Protein AF-A0A0D3BDX8-F1 (afdb_monomer_lite)

Organism: NCBI:txid109376

Radius of gyration: 36.53 Å; chains: 1; bounding box: 96×32×87 Å

pLDDT: mean 79.51, std 20.56, range [38.22, 98.81]

Structure (mmCIF, N/CA/C/O backbone):
data_AF-A0A0D3BDX8-F1
#
_entry.id   AF-A0A0D3BDX8-F1
#
loop_
_atom_site.group_PDB
_atom_site.id
_atom_site.type_symbol
_atom_site.label_atom_id
_atom_site.label_alt_id
_atom_site.label_comp_id
_atom_site.label_asym_id
_atom_site.label_entity_id
_atom_site.label_seq_id
_atom_site.pdbx_PDB_ins_code
_atom_site.Cartn_x
_atom_site.Cartn_y
_atom_site.Cartn_z
_atom_site.occupancy
_atom_site.B_iso_or_equiv
_atom_site.auth_seq_id
_atom_site.auth_comp_id
_atom_site.auth_asym_id
_atom_site.auth_atom_id
_atom_site.pdbx_PDB_model_num
ATOM 1 N N . VAL A 1 1 ? 63.946 31.137 -42.594 1.00 40.41 1 VAL A N 1
ATOM 2 C CA . VAL A 1 1 ? 62.488 30.892 -42.696 1.00 40.41 1 VAL A CA 1
ATOM 3 C C . VAL A 1 1 ? 62.108 29.953 -41.566 1.00 40.41 1 VAL A C 1
ATOM 5 O O . VAL A 1 1 ? 62.577 28.826 -41.561 1.00 40.41 1 VAL A O 1
ATOM 8 N N . ALA A 1 2 ? 61.387 30.444 -40.558 1.00 38.22 2 ALA A N 1
ATOM 9 C CA . ALA A 1 2 ? 60.958 29.643 -39.414 1.00 38.22 2 ALA A CA 1
ATOM 10 C C . ALA A 1 2 ? 59.579 29.049 -39.721 1.00 38.22 2 ALA A C 1
ATOM 12 O O . ALA A 1 2 ? 58.614 29.793 -39.885 1.00 38.22 2 ALA A O 1
ATOM 13 N N . THR A 1 3 ? 59.487 27.726 -39.844 1.00 45.44 3 THR A N 1
ATOM 14 C CA . THR A 1 3 ? 58.204 27.034 -39.994 1.00 45.44 3 THR A CA 1
ATOM 15 C C . THR A 1 3 ? 57.583 26.877 -38.611 1.00 45.44 3 THR A C 1
ATOM 17 O O . THR A 1 3 ? 58.062 26.110 -37.777 1.00 45.44 3 THR A O 1
ATOM 20 N N . ASN A 1 4 ? 56.521 27.627 -38.353 1.00 46.81 4 ASN A N 1
ATOM 21 C CA . ASN A 1 4 ? 55.669 27.504 -37.178 1.00 46.81 4 ASN A CA 1
ATOM 22 C C . ASN A 1 4 ? 54.829 26.217 -37.268 1.00 46.81 4 ASN A C 1
ATOM 24 O O . ASN A 1 4 ? 53.646 26.243 -37.598 1.00 46.81 4 ASN A O 1
ATOM 28 N N . GLY A 1 5 ? 55.451 25.074 -36.968 1.00 48.59 5 GLY A N 1
ATOM 29 C CA . GLY A 1 5 ? 54.751 23.805 -36.785 1.00 48.59 5 GLY A CA 1
ATOM 30 C C . GLY A 1 5 ? 53.864 23.875 -35.543 1.00 48.59 5 GLY A C 1
ATOM 31 O O . GLY A 1 5 ? 54.333 23.662 -34.428 1.00 48.59 5 GLY A O 1
ATOM 32 N N . LYS A 1 6 ? 52.588 24.228 -35.721 1.00 55.12 6 LYS A N 1
ATOM 33 C CA . LYS A 1 6 ? 51.588 24.227 -34.647 1.00 55.12 6 LYS A CA 1
ATOM 34 C C . LYS A 1 6 ? 51.320 22.780 -34.214 1.00 55.12 6 LYS A C 1
ATOM 36 O O . LYS A 1 6 ? 50.604 22.054 -34.898 1.00 55.12 6 LYS A O 1
ATOM 41 N N . GLY A 1 7 ? 51.909 22.362 -33.095 1.00 53.03 7 GLY A N 1
ATOM 42 C CA . GLY A 1 7 ? 51.578 21.098 -32.435 1.00 53.03 7 GLY A CA 1
ATOM 43 C C . GLY A 1 7 ? 50.143 21.125 -31.903 1.00 53.03 7 GLY A C 1
ATOM 44 O O . GLY A 1 7 ? 49.716 22.122 -31.321 1.00 53.03 7 GLY A O 1
ATOM 45 N N . ARG A 1 8 ? 49.388 20.045 -32.129 1.00 60.84 8 ARG A N 1
ATOM 46 C CA . ARG A 1 8 ? 48.015 19.880 -31.629 1.00 60.84 8 ARG A CA 1
ATOM 47 C C . ARG A 1 8 ? 48.062 19.290 -30.216 1.00 60.84 8 ARG A C 1
ATOM 49 O O . ARG A 1 8 ? 48.674 18.247 -30.010 1.00 60.84 8 ARG A O 1
ATOM 56 N N . VAL A 1 9 ? 47.445 19.975 -29.255 1.00 47.78 9 VAL A N 1
ATOM 57 C CA . VAL A 1 9 ? 47.332 19.553 -27.849 1.00 47.78 9 VAL A CA 1
ATOM 58 C C . VAL A 1 9 ? 45.917 19.029 -27.627 1.00 47.78 9 VAL A C 1
ATOM 60 O O . VAL A 1 9 ? 44.960 19.737 -27.928 1.00 47.78 9 VAL A O 1
ATOM 63 N N . TYR A 1 10 ? 45.780 17.815 -27.096 1.00 55.00 10 TYR A N 1
ATOM 64 C CA . TYR A 1 10 ? 44.484 17.227 -26.756 1.00 55.00 10 TYR A CA 1
ATOM 65 C C . TYR A 1 10 ? 44.284 17.265 -25.241 1.00 55.00 10 TYR A C 1
ATOM 67 O O . TYR A 1 10 ? 44.998 16.593 -24.500 1.00 55.00 10 TYR A O 1
ATOM 75 N N . GLY A 1 11 ? 43.331 18.074 -24.781 1.00 46.88 11 GLY A N 1
ATOM 76 C CA . GLY A 1 11 ? 42.821 18.024 -23.411 1.00 46.88 11 GLY A CA 1
ATOM 77 C C . GLY A 1 11 ? 41.595 17.116 -23.333 1.00 46.88 11 GLY A C 1
ATOM 78 O O . GLY A 1 11 ? 40.870 16.976 -24.318 1.00 46.88 11 GLY A O 1
ATOM 79 N N . LEU A 1 12 ? 41.333 16.516 -22.169 1.00 41.75 12 LEU A N 1
ATOM 80 C CA . LEU A 1 12 ? 40.073 15.812 -21.913 1.00 41.75 12 LEU A CA 1
ATOM 81 C C . LEU A 1 12 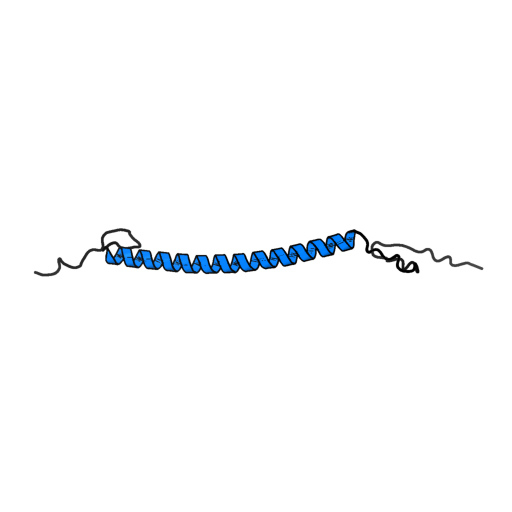? 38.907 16.788 -22.163 1.00 41.75 12 LEU A C 1
ATOM 83 O O . LEU A 1 12 ? 38.829 17.827 -21.514 1.00 41.75 12 LEU A O 1
ATOM 87 N N . GLY A 1 13 ? 38.064 16.488 -23.157 1.00 50.19 13 GLY A N 1
ATOM 88 C CA . GLY A 1 13 ? 37.028 17.394 -23.681 1.00 50.19 13 GLY A CA 1
ATOM 89 C C . GLY A 1 13 ? 37.318 17.992 -25.066 1.00 50.19 13 GLY A C 1
ATOM 90 O O . GLY A 1 13 ? 36.472 18.693 -25.609 1.00 50.19 13 GLY A O 1
ATOM 91 N N . SER A 1 14 ? 38.476 17.708 -25.670 1.00 48.34 14 SER A N 1
ATOM 92 C CA . SER A 1 14 ? 38.766 18.080 -27.063 1.00 48.34 14 SER A CA 1
ATOM 93 C C . SER A 1 14 ? 38.274 16.971 -27.999 1.00 48.34 14 SER A C 1
ATOM 95 O O . SER A 1 14 ? 38.942 15.946 -28.133 1.00 48.34 14 SER A O 1
ATOM 97 N N . ILE A 1 15 ? 37.112 17.154 -28.634 1.00 52.41 15 ILE A N 1
ATOM 98 C CA . ILE A 1 15 ? 36.726 16.345 -29.799 1.00 52.41 15 ILE A CA 1
ATOM 99 C C . ILE A 1 15 ? 37.678 16.737 -30.931 1.00 52.41 15 ILE A C 1
ATOM 101 O O . ILE A 1 15 ? 37.767 17.903 -31.311 1.00 52.41 15 ILE A O 1
ATOM 105 N N . GLN A 1 16 ? 38.465 15.779 -31.409 1.00 51.62 16 GLN A N 1
ATOM 106 C CA . GLN A 1 16 ? 39.137 15.915 -32.692 1.00 51.62 16 GLN A CA 1
ATOM 107 C C . GLN A 1 16 ? 38.065 15.638 -33.733 1.00 51.62 16 GLN A C 1
ATOM 109 O O . GLN A 1 16 ? 37.677 14.481 -33.878 1.00 51.62 16 GLN A O 1
ATOM 114 N N . ASP A 1 17 ? 37.569 16.672 -34.409 1.00 51.78 17 ASP A N 1
ATOM 115 C CA . ASP A 1 17 ? 36.791 16.465 -35.628 1.00 51.78 17 ASP A CA 1
ATOM 116 C C . ASP A 1 17 ? 37.749 15.849 -36.655 1.00 51.78 17 ASP A C 1
ATOM 118 O O . ASP A 1 17 ? 38.559 16.521 -37.297 1.00 51.78 17 ASP A O 1
ATOM 122 N N . ILE A 1 18 ? 37.758 14.520 -36.683 1.00 51.00 18 ILE A N 1
ATOM 123 C CA . ILE A 1 18 ? 38.250 13.742 -37.803 1.00 51.00 18 ILE A CA 1
ATOM 124 C C . ILE A 1 18 ? 37.098 13.814 -38.800 1.00 51.00 18 ILE A C 1
ATOM 126 O O . ILE A 1 18 ? 36.008 13.337 -38.488 1.00 51.00 18 ILE A O 1
ATOM 130 N N . ASP A 1 19 ? 37.326 14.442 -39.956 1.00 49.66 19 ASP A N 1
ATOM 131 C CA . ASP A 1 19 ? 36.447 14.351 -41.130 1.00 49.66 19 ASP A CA 1
ATOM 132 C C . ASP A 1 19 ? 36.474 12.904 -41.668 1.00 49.66 19 ASP A C 1
ATOM 134 O O . ASP A 1 19 ? 36.962 12.633 -42.763 1.00 49.66 19 ASP A O 1
ATOM 138 N N . ASP A 1 20 ? 36.025 11.953 -40.852 1.00 51.16 20 ASP A N 1
ATOM 139 C CA . ASP A 1 20 ? 35.643 10.613 -41.271 1.00 51.16 20 ASP A CA 1
ATOM 140 C C . ASP A 1 20 ? 34.141 10.683 -41.542 1.00 51.16 20 ASP A C 1
ATOM 142 O O . ASP A 1 20 ? 33.370 11.164 -40.704 1.00 51.16 20 ASP A O 1
ATOM 146 N N . GLU A 1 21 ? 33.707 10.229 -42.719 1.00 52.06 21 GLU A N 1
ATOM 147 C CA . GLU A 1 21 ? 32.282 9.994 -42.951 1.00 52.06 21 GLU A CA 1
ATOM 148 C C . GLU A 1 21 ? 31.728 9.149 -41.791 1.00 52.06 21 GLU A C 1
ATOM 150 O O . GLU A 1 21 ? 32.412 8.219 -41.349 1.00 52.06 21 GLU A O 1
ATOM 155 N N . PRO A 1 22 ? 30.534 9.459 -41.248 1.00 54.53 22 PRO A N 1
ATOM 156 C CA . PRO A 1 22 ? 30.040 8.797 -40.051 1.00 54.53 22 PRO A CA 1
ATOM 157 C C . PRO A 1 22 ? 29.879 7.299 -40.323 1.00 54.53 22 PRO A C 1
ATOM 159 O O . PRO A 1 22 ? 28.890 6.861 -40.902 1.00 54.53 22 PRO A O 1
ATOM 162 N N . SER A 1 23 ? 30.856 6.502 -39.889 1.00 56.25 23 SER A N 1
ATOM 163 C CA . SER A 1 23 ? 30.753 5.048 -39.817 1.00 56.25 23 SER A CA 1
ATOM 164 C C . SER A 1 23 ? 29.542 4.724 -38.934 1.00 56.25 23 SER A C 1
ATOM 166 O O . SER A 1 23 ? 29.579 4.949 -37.723 1.00 56.25 23 SER A O 1
ATOM 168 N N . GLU A 1 24 ? 28.464 4.245 -39.557 1.00 63.62 24 GLU A N 1
ATOM 169 C CA . GLU A 1 24 ? 27.099 4.072 -39.037 1.00 63.62 24 GLU A CA 1
ATOM 170 C C . GLU A 1 24 ? 26.954 3.093 -37.853 1.00 63.62 24 GLU A C 1
ATOM 172 O O . GLU A 1 24 ? 26.200 2.122 -37.910 1.00 63.62 24 GLU A O 1
ATOM 177 N N . THR A 1 25 ? 27.623 3.305 -36.723 1.00 63.50 25 THR A N 1
ATOM 178 C CA . THR A 1 25 ? 27.273 2.598 -35.485 1.00 63.50 25 THR A CA 1
ATOM 179 C C . THR A 1 25 ? 27.579 3.465 -34.275 1.00 63.50 25 THR A C 1
ATOM 181 O O . THR A 1 25 ? 28.732 3.769 -33.975 1.00 63.50 25 THR A O 1
ATOM 184 N N . ALA A 1 26 ? 26.520 3.851 -33.560 1.00 63.09 26 ALA A N 1
ATOM 185 C CA . ALA A 1 26 ? 26.636 4.548 -32.289 1.00 63.09 26 ALA A CA 1
ATOM 186 C C . ALA A 1 26 ? 27.534 3.751 -31.320 1.00 63.09 26 ALA A C 1
ATOM 188 O O . ALA A 1 26 ? 27.397 2.527 -31.224 1.00 63.09 26 ALA A O 1
ATOM 189 N N . PRO A 1 27 ? 28.441 4.408 -30.576 1.00 69.31 27 PRO A N 1
ATOM 190 C CA . PRO A 1 27 ? 29.299 3.714 -29.626 1.00 69.31 27 PRO A CA 1
ATOM 191 C C . PRO A 1 27 ? 28.450 3.005 -28.560 1.00 69.31 27 PRO A C 1
ATOM 193 O O . PRO A 1 27 ? 27.420 3.521 -28.127 1.00 69.31 27 PRO A O 1
ATOM 196 N N . ALA A 1 28 ? 28.896 1.833 -28.093 1.00 66.81 28 ALA A N 1
ATOM 197 C CA . ALA A 1 28 ? 28.183 1.018 -27.098 1.00 66.81 28 ALA A CA 1
ATOM 198 C C . ALA A 1 28 ? 27.786 1.799 -25.824 1.00 66.81 28 ALA A C 1
ATOM 200 O O . ALA A 1 28 ? 26.749 1.524 -25.220 1.00 66.81 28 ALA A O 1
ATOM 201 N N . SER A 1 29 ? 28.572 2.813 -25.448 1.00 67.44 29 SER A N 1
ATOM 202 C CA . SER A 1 29 ? 28.280 3.722 -24.334 1.00 67.44 29 SER A CA 1
ATOM 203 C C . SER A 1 29 ? 26.974 4.508 -24.517 1.00 67.44 29 SER A C 1
ATOM 205 O O . SER A 1 29 ? 26.255 4.722 -23.539 1.00 67.44 29 SER A O 1
ATOM 207 N N . LEU A 1 30 ? 26.615 4.879 -25.751 1.00 73.88 30 LEU A N 1
ATOM 208 C CA . LEU A 1 30 ? 25.362 5.573 -26.062 1.00 73.88 30 LEU A CA 1
ATOM 209 C C . LEU A 1 30 ? 24.160 4.655 -25.794 1.00 73.88 30 LEU A C 1
ATOM 211 O O . LEU A 1 30 ? 23.234 5.045 -25.084 1.00 73.88 30 LEU A O 1
ATOM 215 N N . PHE A 1 31 ? 24.211 3.399 -26.251 1.00 73.94 31 PHE A N 1
ATOM 216 C CA . PHE A 1 31 ? 23.150 2.416 -25.994 1.00 73.94 31 PHE A CA 1
ATOM 217 C C . PHE A 1 31 ? 22.929 2.166 -24.497 1.00 73.94 31 PHE A C 1
ATOM 219 O O . PHE A 1 31 ? 21.788 2.051 -24.051 1.00 73.94 31 PHE A O 1
ATOM 226 N N . THR A 1 32 ? 24.002 2.135 -23.697 1.00 79.38 32 THR A N 1
ATOM 227 C CA . THR A 1 32 ? 23.868 1.986 -22.239 1.00 79.38 32 THR A CA 1
ATOM 228 C C . THR A 1 32 ? 23.227 3.201 -21.570 1.00 79.38 32 THR A C 1
ATOM 230 O O . THR A 1 32 ? 22.443 3.022 -20.643 1.00 79.38 32 THR A O 1
ATOM 233 N N . HIS A 1 33 ? 23.500 4.419 -22.051 1.00 77.75 33 HIS A N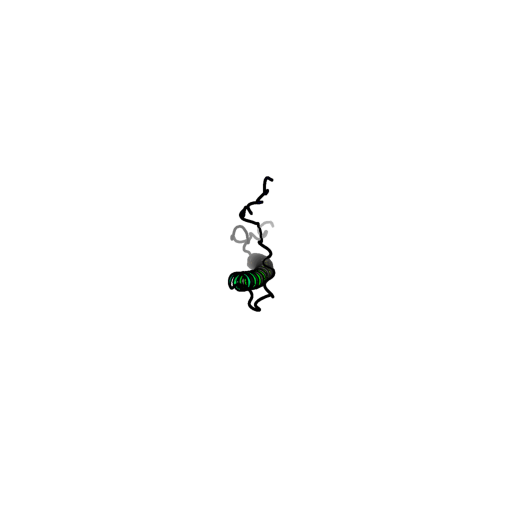 1
ATOM 234 C CA . HIS A 1 33 ? 22.887 5.640 -21.522 1.00 77.75 33 HIS A CA 1
ATOM 235 C C . HIS A 1 33 ? 21.373 5.631 -21.767 1.00 77.75 33 HIS A C 1
ATOM 237 O O . HIS A 1 33 ? 20.602 5.808 -20.828 1.00 77.75 33 HIS A O 1
ATOM 243 N N . VAL A 1 34 ? 20.948 5.323 -22.997 1.00 84.25 34 VAL A N 1
ATOM 244 C CA . VAL A 1 34 ? 19.522 5.228 -23.360 1.00 84.25 34 VAL A CA 1
ATOM 245 C C . VAL A 1 34 ? 18.811 4.142 -22.544 1.00 84.25 34 VAL A C 1
ATOM 247 O O . VAL A 1 34 ? 17.693 4.342 -22.076 1.00 84.25 34 VAL A O 1
ATOM 250 N N . ALA A 1 35 ? 19.466 3.001 -22.308 1.00 85.44 35 ALA A N 1
ATOM 251 C CA . ALA A 1 35 ? 18.904 1.938 -21.478 1.00 85.44 35 ALA A CA 1
ATOM 252 C C . ALA A 1 35 ? 18.748 2.345 -20.000 1.00 85.44 35 ALA A C 1
ATOM 254 O O . ALA A 1 35 ? 17.788 1.937 -19.344 1.00 85.44 35 ALA A O 1
ATOM 255 N N . VAL A 1 36 ? 19.684 3.128 -19.455 1.00 92.12 36 VAL A N 1
ATOM 256 C CA . VAL A 1 36 ? 19.588 3.658 -18.086 1.00 92.12 36 VAL A CA 1
ATOM 257 C C . VAL A 1 36 ? 18.463 4.686 -17.976 1.00 92.12 36 VAL A C 1
ATOM 259 O O . VAL A 1 36 ? 17.693 4.608 -17.023 1.00 92.12 36 VAL A O 1
ATOM 262 N N . ASP A 1 37 ? 18.321 5.575 -18.959 1.00 93.06 37 ASP A N 1
ATOM 263 C CA . ASP A 1 37 ? 17.245 6.571 -19.013 1.00 93.06 37 ASP A CA 1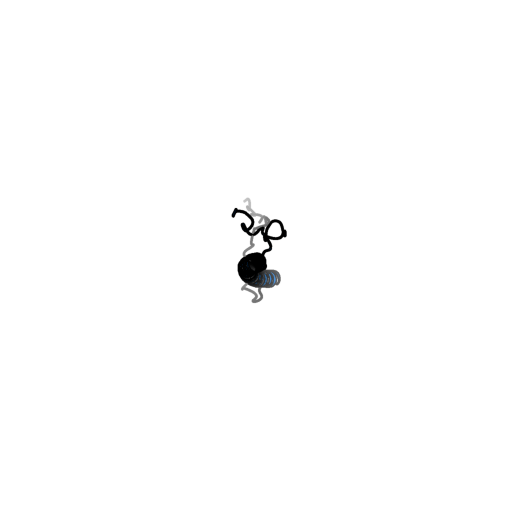
ATOM 264 C C . ASP A 1 37 ? 15.857 5.905 -19.025 1.00 93.06 37 ASP A C 1
ATOM 266 O O . ASP A 1 37 ? 15.020 6.180 -18.169 1.00 93.06 37 ASP A O 1
ATOM 270 N N . GLY A 1 38 ? 15.656 4.890 -19.875 1.00 93.69 38 GLY A N 1
ATOM 271 C CA . GLY A 1 38 ? 14.394 4.140 -19.902 1.00 93.69 38 GLY A CA 1
ATOM 272 C C . GLY A 1 38 ? 14.069 3.428 -18.579 1.00 93.69 38 GLY A C 1
ATOM 273 O O . GLY A 1 38 ? 12.911 3.374 -18.149 1.00 93.69 38 GLY A O 1
ATOM 274 N N . ARG A 1 39 ? 15.088 2.905 -17.883 1.00 95.62 39 ARG A N 1
ATOM 275 C CA . ARG A 1 39 ? 14.917 2.323 -16.540 1.00 95.62 39 ARG A CA 1
ATOM 276 C C . ARG A 1 39 ? 14.573 3.386 -15.500 1.00 95.62 39 ARG A C 1
ATOM 278 O O . ARG A 1 39 ? 13.761 3.099 -14.623 1.00 95.62 39 ARG A O 1
ATOM 285 N N . LEU A 1 40 ? 15.166 4.577 -15.593 1.00 96.75 40 LEU A N 1
ATOM 286 C CA . LEU A 1 40 ? 14.869 5.705 -14.714 1.00 96.75 40 LEU A CA 1
ATOM 287 C C . LEU A 1 40 ? 13.414 6.150 -14.881 1.00 96.75 40 LEU A C 1
ATOM 289 O O . LEU A 1 40 ? 12.692 6.160 -13.891 1.00 96.75 40 LEU A O 1
ATOM 293 N N . THR A 1 41 ? 12.948 6.374 -16.113 1.00 96.69 41 THR A N 1
ATOM 294 C CA . THR A 1 41 ? 11.540 6.714 -16.387 1.00 96.69 41 THR A CA 1
ATOM 295 C C . THR A 1 41 ? 10.578 5.649 -15.858 1.00 96.69 41 THR A C 1
ATOM 297 O O . THR A 1 41 ? 9.546 5.958 -15.263 1.00 96.69 41 THR A O 1
ATOM 300 N N . THR A 1 42 ? 10.924 4.367 -16.021 1.00 97.81 42 THR A N 1
ATOM 301 C CA . THR A 1 42 ? 10.111 3.266 -15.478 1.00 97.81 42 THR A CA 1
ATOM 302 C C . THR A 1 42 ? 10.068 3.306 -13.949 1.00 97.81 42 THR A C 1
ATOM 304 O O . THR A 1 42 ? 9.007 3.134 -13.350 1.00 97.81 42 THR A O 1
ATOM 307 N N . MET A 1 43 ? 11.213 3.544 -13.302 1.00 98.12 43 MET A N 1
ATOM 308 C CA . MET A 1 43 ? 11.305 3.644 -11.847 1.00 98.12 43 MET A CA 1
ATOM 309 C C . MET A 1 43 ? 10.510 4.836 -11.313 1.00 98.12 43 MET A C 1
ATOM 311 O O . MET A 1 43 ? 9.807 4.686 -10.318 1.00 98.12 43 MET A O 1
ATOM 315 N N . GLU A 1 44 ? 10.577 5.991 -11.973 1.00 98.38 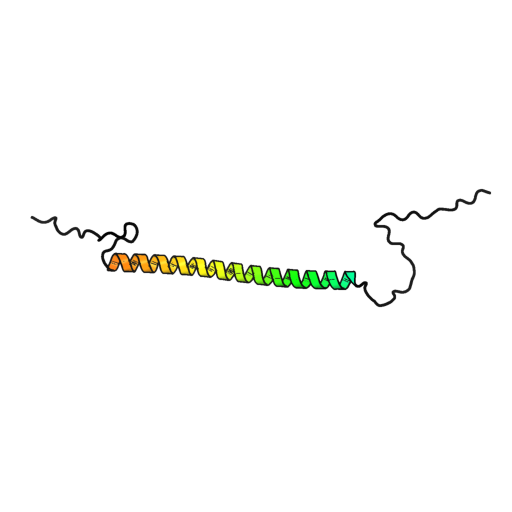44 GLU A N 1
ATOM 316 C CA . GLU A 1 44 ? 9.765 7.162 -11.633 1.00 98.38 44 GLU A CA 1
ATOM 317 C C . GLU A 1 44 ? 8.273 6.818 -11.664 1.00 98.38 44 GLU A C 1
ATOM 319 O O . GLU A 1 44 ? 7.570 7.078 -10.687 1.00 98.38 44 GLU A O 1
ATOM 324 N N . GLY A 1 45 ? 7.812 6.134 -12.717 1.00 98.50 45 GLY A N 1
ATOM 325 C CA . GLY A 1 45 ? 6.436 5.644 -12.818 1.00 98.50 45 GLY A CA 1
ATOM 326 C C . GLY A 1 45 ? 6.040 4.748 -11.641 1.00 98.50 45 GLY A C 1
ATOM 327 O O . GLY A 1 45 ? 5.055 5.022 -10.954 1.00 98.50 45 GLY A O 1
ATOM 328 N N . VAL A 1 46 ? 6.847 3.729 -11.333 1.00 98.56 46 VAL A N 1
ATOM 329 C CA . VAL A 1 46 ? 6.601 2.834 -10.186 1.00 98.56 46 VAL A CA 1
ATOM 330 C C . VAL A 1 46 ? 6.542 3.610 -8.868 1.00 98.56 46 VAL A C 1
ATOM 332 O O . VAL A 1 46 ? 5.645 3.378 -8.060 1.00 98.56 46 VAL A O 1
ATOM 335 N N . VAL A 1 47 ? 7.460 4.554 -8.646 1.00 98.62 47 VAL A N 1
ATOM 336 C CA . VAL A 1 47 ? 7.489 5.377 -7.428 1.00 98.62 47 VAL A CA 1
ATOM 337 C C . VAL A 1 47 ? 6.242 6.256 -7.319 1.00 98.62 47 VAL A C 1
ATOM 339 O O . VAL A 1 47 ? 5.699 6.395 -6.223 1.00 98.62 47 VAL A O 1
ATOM 342 N N . THR A 1 48 ? 5.750 6.817 -8.428 1.00 98.44 48 THR A N 1
ATOM 343 C CA . THR A 1 48 ? 4.499 7.592 -8.420 1.00 98.44 48 THR A CA 1
ATOM 344 C C . THR A 1 48 ? 3.286 6.730 -8.077 1.00 98.44 48 THR A C 1
ATOM 346 O O . THR A 1 48 ? 2.529 7.111 -7.189 1.00 98.44 48 THR A O 1
ATOM 349 N N . CYS A 1 49 ? 3.154 5.536 -8.663 1.00 98.31 49 CYS A N 1
ATOM 350 C CA . CYS A 1 49 ? 2.064 4.617 -8.326 1.00 98.31 49 CYS A CA 1
ATOM 351 C C . CYS A 1 49 ? 2.111 4.187 -6.854 1.00 98.31 49 CYS A C 1
ATOM 353 O O . CYS A 1 49 ? 1.104 4.262 -6.160 1.00 98.31 49 CYS A O 1
ATOM 355 N N . LEU A 1 50 ? 3.291 3.820 -6.339 1.00 98.81 50 LEU A N 1
ATOM 356 C CA . LEU A 1 50 ? 3.447 3.444 -4.930 1.00 98.81 50 LEU A CA 1
ATOM 357 C C . LEU A 1 50 ? 3.086 4.587 -3.977 1.00 98.81 50 LEU A C 1
ATOM 359 O O . LEU A 1 50 ? 2.530 4.353 -2.907 1.00 98.81 50 LEU A O 1
ATOM 363 N N . LYS A 1 51 ? 3.403 5.832 -4.342 1.00 98.62 51 LYS A N 1
ATOM 364 C CA . LYS A 1 51 ? 3.015 7.006 -3.557 1.00 98.62 51 LYS A CA 1
ATOM 365 C C . LYS A 1 51 ? 1.491 7.150 -3.489 1.00 98.62 51 LYS A C 1
ATOM 367 O O . LYS A 1 51 ? 0.971 7.474 -2.417 1.00 98.62 51 LYS A O 1
ATOM 372 N N . ASP A 1 52 ? 0.797 6.917 -4.596 1.00 98.62 52 ASP A N 1
ATOM 373 C CA . ASP A 1 52 ? -0.663 6.996 -4.655 1.00 98.62 52 ASP A CA 1
ATOM 374 C C . ASP A 1 52 ? -1.304 5.850 -3.855 1.00 98.62 52 ASP A C 1
ATOM 376 O O . ASP A 1 52 ? -2.152 6.112 -3.002 1.00 98.62 52 ASP A O 1
ATOM 380 N N . ASP A 1 53 ? -0.811 4.616 -4.007 1.00 98.62 53 ASP A N 1
ATOM 381 C CA . ASP A 1 53 ? -1.259 3.452 -3.227 1.00 98.62 53 ASP A CA 1
ATOM 382 C C . ASP A 1 53 ? -1.083 3.671 -1.714 1.00 98.62 53 ASP A C 1
ATOM 384 O O . ASP A 1 53 ? -1.991 3.415 -0.921 1.00 98.62 53 ASP A O 1
ATOM 388 N N . VAL A 1 54 ? 0.073 4.195 -1.286 1.00 98.69 54 VAL A N 1
ATOM 389 C CA . VAL A 1 54 ? 0.343 4.502 0.131 1.00 98.69 54 VAL A CA 1
ATOM 390 C C . VAL A 1 54 ? -0.557 5.627 0.646 1.00 98.69 54 VAL A C 1
ATOM 392 O O . VAL A 1 54 ? -0.968 5.604 1.810 1.00 98.69 54 VAL A O 1
ATOM 395 N N . SER A 1 55 ? -0.883 6.604 -0.201 1.00 98.31 55 SER A N 1
ATOM 396 C CA . SER A 1 55 ? -1.828 7.670 0.145 1.00 98.31 55 SER A CA 1
ATOM 397 C C . SER A 1 55 ? -3.238 7.109 0.344 1.00 98.31 55 SER A C 1
ATOM 399 O O . SER A 1 55 ? -3.859 7.414 1.361 1.00 98.31 55 SER A O 1
ATOM 401 N N . GLY A 1 56 ? -3.692 6.220 -0.545 1.00 98.56 56 GLY A N 1
ATOM 402 C CA . GLY A 1 56 ? -4.967 5.511 -0.402 1.00 98.56 56 GLY A CA 1
ATOM 403 C C . GLY A 1 56 ? -5.021 4.654 0.865 1.00 98.56 56 GLY A C 1
ATOM 404 O O . GLY A 1 56 ? -5.936 4.792 1.673 1.00 98.56 56 GLY A O 1
ATOM 405 N N . LEU A 1 57 ? -3.978 3.863 1.133 1.00 98.81 57 LEU A N 1
ATOM 406 C CA . LEU A 1 57 ? -3.907 3.038 2.343 1.00 98.81 57 LEU A CA 1
ATOM 407 C C . LEU A 1 57 ? -3.970 3.878 3.629 1.00 98.81 57 LEU A C 1
ATOM 409 O O . LEU A 1 57 ? -4.560 3.461 4.627 1.00 98.81 57 LEU A O 1
ATOM 413 N N . LYS A 1 58 ? -3.373 5.075 3.629 1.00 98.75 58 LYS A N 1
ATOM 414 C CA . LYS A 1 58 ? -3.457 5.995 4.769 1.00 98.75 58 LYS A CA 1
ATOM 415 C C . LYS A 1 58 ? -4.901 6.424 5.036 1.00 98.75 58 LYS A C 1
ATOM 417 O O . LYS A 1 58 ? -5.300 6.492 6.200 1.00 98.75 58 LYS A O 1
ATOM 422 N N . GLU A 1 59 ? -5.668 6.717 3.991 1.00 98.75 59 GLU A N 1
ATOM 423 C CA . GLU A 1 59 ? -7.085 7.070 4.108 1.00 98.75 59 GLU A CA 1
ATOM 424 C C . GLU A 1 59 ? -7.913 5.886 4.616 1.00 98.75 59 GLU A C 1
ATOM 426 O O . GLU A 1 59 ? -8.677 6.047 5.574 1.00 98.75 59 GLU A O 1
ATOM 431 N N . ASP A 1 60 ? -7.681 4.689 4.074 1.00 98.69 60 ASP A N 1
ATOM 432 C CA . ASP A 1 60 ? -8.344 3.458 4.510 1.00 98.69 60 ASP A CA 1
ATOM 433 C C . ASP A 1 60 ? -8.093 3.174 5.996 1.00 98.69 60 ASP A C 1
ATOM 435 O O . ASP A 1 60 ? -9.029 2.909 6.753 1.00 98.69 60 ASP A O 1
ATOM 439 N N . VAL A 1 61 ? -6.845 3.298 6.462 1.00 98.75 61 VAL A N 1
ATOM 440 C CA . VAL A 1 61 ? -6.486 3.095 7.876 1.00 98.75 61 VAL A CA 1
ATOM 441 C C . VAL A 1 61 ? -7.166 4.123 8.787 1.00 98.75 61 VAL A C 1
ATOM 443 O O . VAL A 1 61 ? -7.635 3.764 9.871 1.00 98.75 61 VAL A O 1
ATOM 446 N N . ILE A 1 62 ? -7.270 5.388 8.364 1.00 98.62 62 ILE A N 1
ATOM 447 C CA . ILE A 1 62 ? -8.024 6.414 9.105 1.00 98.62 62 ILE A CA 1
ATOM 448 C C . ILE A 1 62 ? -9.510 6.037 9.172 1.00 98.62 62 ILE A C 1
ATOM 450 O O . ILE A 1 62 ? -10.123 6.145 10.238 1.00 98.62 62 ILE A O 1
ATOM 454 N N . GLY A 1 63 ? -10.085 5.573 8.060 1.00 98.56 63 GLY A N 1
ATOM 455 C CA . GLY A 1 63 ? -11.467 5.103 7.988 1.00 98.56 63 GLY A CA 1
ATOM 456 C C . GLY A 1 63 ? -11.736 3.930 8.930 1.00 98.56 63 GLY A C 1
ATOM 457 O O . GLY A 1 63 ? -12.663 3.987 9.739 1.00 98.56 63 GLY A O 1
ATOM 458 N N . ILE A 1 64 ? -10.879 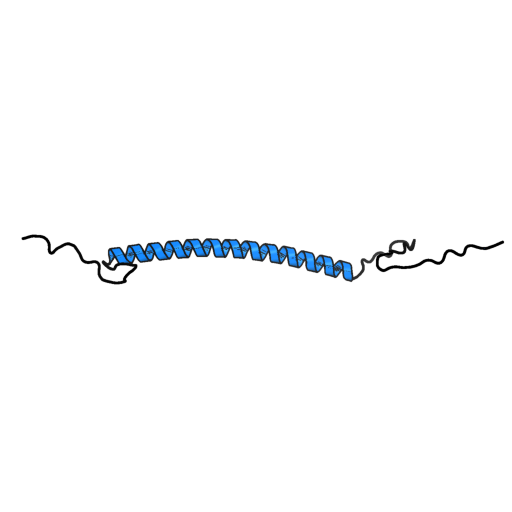2.907 8.894 1.00 98.62 64 ILE A N 1
ATOM 459 C CA . ILE A 1 64 ? -10.955 1.726 9.765 1.00 98.62 64 ILE A CA 1
ATOM 460 C C . ILE A 1 64 ? -10.862 2.132 11.235 1.00 98.62 64 ILE A C 1
ATOM 462 O O . ILE A 1 64 ? -11.696 1.711 12.037 1.00 98.62 64 ILE A O 1
ATOM 466 N N . LYS A 1 65 ? -9.896 2.988 11.594 1.00 98.12 65 LYS A N 1
ATOM 467 C CA . LYS A 1 65 ? -9.737 3.469 12.971 1.00 98.12 65 LYS A CA 1
ATOM 468 C C . LYS A 1 65 ? -11.020 4.133 13.477 1.00 98.12 65 LYS A C 1
ATOM 470 O O . LYS A 1 65 ? -11.513 3.770 14.540 1.00 98.12 65 LYS A O 1
ATOM 475 N N . ARG A 1 66 ? -11.608 5.040 12.690 1.00 98.44 66 ARG A N 1
ATOM 476 C CA . ARG A 1 66 ? -12.883 5.694 13.038 1.00 98.44 66 ARG A CA 1
ATOM 477 C C . ARG A 1 66 ? -14.031 4.693 13.168 1.00 98.44 66 ARG A C 1
ATOM 479 O O . ARG A 1 66 ? -14.842 4.818 14.080 1.00 98.44 66 ARG A O 1
ATOM 486 N N . GLY A 1 67 ? -14.104 3.706 12.274 1.00 98.56 67 GLY A N 1
ATOM 487 C CA . GLY A 1 67 ? -15.112 2.646 12.339 1.00 98.56 67 GLY A CA 1
ATOM 488 C C . GLY A 1 67 ? -15.022 1.834 13.634 1.00 98.56 67 GLY A C 1
ATOM 489 O O . GLY A 1 67 ? -16.035 1.604 14.293 1.00 98.56 67 GLY A O 1
ATOM 490 N N . ILE A 1 68 ? -13.805 1.471 14.041 1.00 98.06 68 ILE A N 1
ATOM 491 C CA . ILE A 1 68 ? -13.544 0.770 15.305 1.00 98.06 68 ILE A CA 1
ATOM 492 C C . ILE A 1 68 ? -13.935 1.641 16.506 1.00 98.06 68 ILE A C 1
ATOM 494 O O . ILE A 1 68 ? -14.615 1.153 17.406 1.00 98.06 68 ILE A O 1
ATOM 498 N N . GLU A 1 69 ? -13.576 2.929 16.511 1.00 97.75 69 GLU A N 1
ATOM 499 C CA . GLU A 1 69 ? -13.942 3.861 17.589 1.00 97.75 69 GLU A CA 1
ATOM 500 C C . GLU A 1 69 ? -15.465 3.968 17.779 1.00 97.75 69 GLU A C 1
ATOM 502 O O . GLU A 1 69 ? -15.957 3.990 18.909 1.00 97.75 69 GLU A O 1
ATOM 507 N N . VAL A 1 70 ? -16.226 4.012 16.679 1.00 97.88 70 VAL A N 1
ATOM 508 C CA . VAL A 1 70 ? -17.697 4.019 16.716 1.00 97.88 70 VAL A CA 1
ATOM 509 C C . VAL A 1 70 ? -18.229 2.714 17.302 1.00 97.88 70 VAL A C 1
ATOM 511 O O . VAL A 1 70 ? -19.070 2.748 18.201 1.00 97.88 70 VAL A O 1
ATOM 514 N N . LEU A 1 71 ? -17.720 1.571 16.838 1.00 98.12 71 LEU A N 1
ATOM 515 C CA . LEU A 1 71 ? -18.156 0.261 17.316 1.00 98.12 71 LEU A CA 1
ATOM 516 C C . LEU A 1 71 ? -17.876 0.073 18.815 1.00 98.12 71 LEU A C 1
ATOM 518 O O . LEU A 1 71 ? -18.728 -0.439 19.538 1.00 98.12 71 LEU A O 1
ATOM 522 N N . MET A 1 72 ? -16.716 0.521 19.301 1.00 97.56 72 MET A N 1
ATOM 523 C CA . MET A 1 72 ? -16.375 0.486 20.727 1.00 97.56 72 MET A CA 1
ATOM 524 C C . MET A 1 72 ? -17.385 1.279 21.559 1.00 97.56 72 MET A C 1
ATOM 526 O O . MET A 1 72 ? -17.959 0.733 22.501 1.00 97.56 72 MET A O 1
ATOM 530 N N . LYS A 1 73 ? -17.701 2.513 21.149 1.00 95.38 73 LYS A N 1
ATOM 531 C CA . LYS A 1 73 ? -18.694 3.351 21.841 1.00 95.38 73 LYS A CA 1
ATOM 532 C C . LYS A 1 73 ? -20.090 2.729 21.843 1.00 95.38 73 LYS A C 1
ATOM 534 O O . LYS A 1 73 ? -20.765 2.772 22.867 1.00 95.38 73 LYS A O 1
ATOM 539 N N . MET A 1 74 ? -20.515 2.116 20.734 1.00 96.19 74 MET A N 1
ATOM 540 C CA . MET A 1 74 ? -21.797 1.393 20.657 1.00 96.19 74 MET A CA 1
ATOM 541 C C . MET A 1 74 ? -21.857 0.213 21.632 1.00 96.19 74 MET A C 1
ATOM 543 O O . MET A 1 74 ? -22.916 -0.080 22.184 1.00 96.19 74 MET A O 1
ATOM 547 N N . ASN A 1 75 ? -20.713 -0.420 21.885 1.00 95.94 75 ASN A N 1
ATOM 548 C CA . ASN A 1 75 ? -20.574 -1.505 22.850 1.00 95.94 75 ASN A CA 1
ATOM 549 C C . ASN A 1 75 ? -20.296 -1.010 24.281 1.00 95.94 75 ASN A C 1
ATOM 551 O O . ASN A 1 75 ? -20.055 -1.824 25.169 1.00 95.94 75 ASN A O 1
ATOM 555 N N . GLY A 1 76 ? -20.346 0.304 24.527 1.00 95.31 76 GLY A N 1
ATOM 556 C CA . GLY A 1 76 ? -20.123 0.885 25.848 1.00 95.31 76 GLY A CA 1
ATOM 557 C C . GLY A 1 76 ? -18.668 0.827 26.307 1.00 95.31 76 GLY A C 1
ATOM 558 O O . GLY A 1 76 ? -18.439 0.771 27.507 1.00 95.31 76 GLY A O 1
ATOM 559 N N . VAL A 1 77 ? -17.702 0.819 25.388 1.00 96.38 77 VAL A N 1
ATOM 560 C CA . VAL A 1 77 ? -16.262 0.862 25.681 1.00 96.38 77 VAL A CA 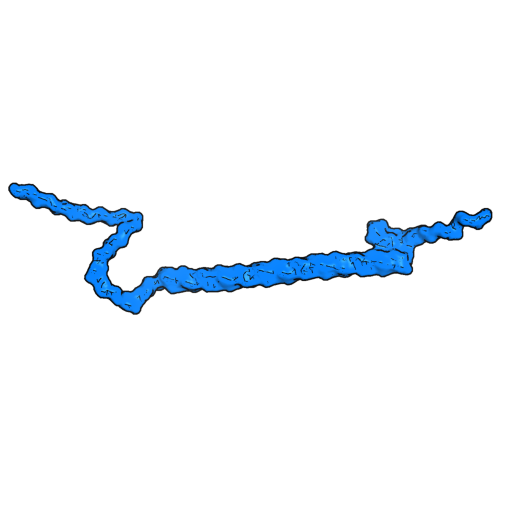1
ATOM 561 C C . VAL A 1 77 ? -15.680 2.167 25.142 1.00 96.38 77 VAL A C 1
ATOM 563 O O . VAL A 1 77 ? -15.939 2.542 23.996 1.00 96.38 77 VAL A O 1
ATOM 566 N N . ASP A 1 78 ? -14.902 2.876 25.956 1.00 95.69 78 ASP A N 1
ATOM 567 C CA . ASP A 1 78 ? -14.200 4.080 25.520 1.00 95.69 78 ASP A CA 1
ATOM 568 C C . ASP A 1 78 ? -13.020 3.691 24.608 1.00 95.69 78 ASP A C 1
ATOM 570 O O . ASP A 1 78 ? -12.193 2.866 24.992 1.00 95.69 78 ASP A O 1
ATOM 574 N N . PRO A 1 79 ? -12.902 4.249 23.393 1.00 94.69 79 PRO A N 1
ATOM 575 C CA . PRO A 1 79 ? -11.892 3.805 22.436 1.00 94.69 79 PRO A CA 1
ATOM 576 C C . PRO A 1 79 ? -10.472 4.326 22.708 1.00 94.69 79 PRO A C 1
ATOM 578 O O . PRO A 1 79 ? -9.548 3.969 21.978 1.00 94.69 79 PRO A O 1
ATOM 581 N N . VAL A 1 80 ? -10.291 5.200 23.701 1.00 93.44 80 VAL A N 1
ATOM 582 C CA . VAL A 1 80 ? -8.986 5.740 24.102 1.00 93.44 80 VAL A CA 1
ATOM 583 C C . VAL A 1 80 ? -8.476 5.021 25.347 1.00 93.44 80 VAL A C 1
ATOM 585 O O . VAL A 1 80 ? -7.311 4.631 25.384 1.00 93.44 80 VAL A O 1
ATOM 588 N N . THR A 1 81 ? -9.329 4.842 26.358 1.00 95.31 81 THR A N 1
ATOM 589 C CA . THR A 1 81 ? -8.957 4.184 27.621 1.00 95.31 81 THR A CA 1
ATOM 590 C C . THR A 1 81 ? -9.195 2.678 27.607 1.00 95.31 81 THR A C 1
ATOM 592 O O . THR A 1 81 ? -8.596 1.976 28.414 1.00 95.31 81 THR A O 1
ATOM 595 N N . PHE A 1 82 ? -10.029 2.179 26.687 1.00 94.06 82 PHE A N 1
ATOM 596 C CA . PHE A 1 82 ? -10.494 0.788 26.613 1.00 94.06 82 PHE A CA 1
ATOM 597 C C . PHE A 1 82 ? -11.293 0.319 27.838 1.00 94.06 82 PHE A C 1
ATOM 599 O O . PHE A 1 82 ? -11.498 -0.880 28.022 1.00 94.06 82 PHE A O 1
ATOM 606 N N . GLU A 1 83 ? -11.789 1.256 28.645 1.00 94.19 83 GLU A N 1
ATOM 607 C CA . GLU A 1 83 ? -12.608 0.975 29.824 1.00 94.19 83 GLU A CA 1
ATOM 608 C C . GLU A 1 83 ? -14.111 1.026 29.496 1.00 94.19 83 GLU A C 1
ATOM 610 O O . GLU A 1 83 ? -14.517 1.707 28.544 1.00 94.19 83 GLU A O 1
ATOM 615 N N . PRO A 1 84 ? -14.975 0.353 30.282 1.00 93.75 84 PRO A N 1
ATOM 616 C CA . PRO A 1 84 ? -16.418 0.519 30.174 1.00 93.75 84 PRO A CA 1
ATOM 617 C C . PRO A 1 84 ? -16.835 1.979 30.399 1.00 93.75 84 PRO A C 1
ATOM 619 O O . PRO A 1 84 ? -16.475 2.605 31.397 1.00 93.75 84 PRO A O 1
ATOM 622 N N . ILE A 1 85 ? -17.645 2.516 29.491 1.00 89.69 85 ILE A N 1
ATOM 623 C CA . ILE A 1 85 ? -18.251 3.841 29.609 1.00 89.69 85 ILE A CA 1
ATOM 624 C C . ILE A 1 85 ? -19.259 3.790 30.758 1.00 89.69 85 ILE A C 1
ATOM 626 O O . ILE A 1 85 ? -20.238 3.039 30.709 1.00 89.69 85 ILE A O 1
ATOM 630 N N . GLN A 1 86 ? -19.033 4.603 31.790 1.00 80.62 86 GLN A N 1
ATOM 631 C CA . GLN A 1 86 ? -19.994 4.751 32.877 1.00 80.62 86 GLN A CA 1
ATOM 632 C C . GLN A 1 86 ? -21.259 5.416 32.328 1.00 80.62 86 GLN A C 1
ATOM 634 O O . GLN A 1 86 ? -21.209 6.523 31.792 1.00 80.62 86 GLN A O 1
ATOM 639 N N . ARG A 1 87 ? -22.397 4.721 32.416 1.00 69.50 87 ARG A N 1
ATOM 640 C CA . ARG A 1 87 ? -23.697 5.338 32.146 1.00 69.50 87 ARG A CA 1
ATOM 641 C C . ARG A 1 87 ? -24.007 6.225 33.347 1.00 69.50 87 ARG A C 1
ATOM 643 O O . ARG A 1 87 ? -24.000 5.726 34.468 1.00 69.50 87 ARG A O 1
ATOM 650 N N . GLU A 1 88 ? -24.260 7.515 33.136 1.00 64.81 88 GLU A N 1
ATOM 651 C CA . GLU A 1 88 ? -24.887 8.361 34.157 1.00 64.81 88 GLU A CA 1
ATOM 652 C C . GLU A 1 88 ? -26.284 7.790 34.446 1.00 64.81 88 GLU A C 1
ATOM 654 O O . GLU A 1 88 ? -27.263 8.146 33.799 1.00 64.81 88 GLU A O 1
ATOM 659 N N . SER A 1 89 ? -26.382 6.813 35.345 1.00 64.88 89 SER A N 1
ATOM 660 C CA . SER A 1 89 ? -27.664 6.230 35.745 1.00 64.88 89 SER A CA 1
ATOM 661 C C . SER A 1 89 ? -27.761 5.919 37.233 1.00 64.88 89 SER A C 1
ATOM 663 O O . SER A 1 89 ? -28.624 5.136 37.601 1.00 64.88 89 SER A O 1
ATOM 665 N N . ASP A 1 90 ? -26.954 6.575 38.073 1.00 60.00 90 ASP A N 1
ATOM 666 C CA . ASP A 1 90 ? -27.113 6.537 39.538 1.00 60.00 90 ASP A CA 1
ATOM 667 C C . ASP A 1 90 ? -27.357 7.936 40.147 1.00 60.00 90 ASP A C 1
ATOM 669 O O . ASP A 1 90 ? -27.264 8.129 41.354 1.00 60.00 90 ASP A O 1
ATOM 673 N N . ALA A 1 91 ? -27.706 8.933 39.323 1.00 65.31 91 ALA A N 1
ATOM 674 C CA . ALA A 1 91 ? -28.154 10.245 39.792 1.00 65.31 91 ALA A CA 1
ATOM 675 C C . ALA A 1 91 ? -29.684 10.366 39.685 1.00 65.31 91 ALA A C 1
ATOM 677 O O . ALA A 1 91 ? -30.197 11.103 38.844 1.00 65.31 91 ALA A O 1
ATOM 678 N N . SER A 1 92 ? -30.429 9.622 40.504 1.00 66.94 92 SER A N 1
ATOM 679 C CA . SER A 1 92 ? -31.815 9.969 40.860 1.00 66.94 92 SER A CA 1
ATOM 680 C C . SER A 1 92 ? -32.254 9.261 42.145 1.00 66.94 92 SER A C 1
ATOM 682 O O . SER A 1 92 ? -32.305 8.034 42.171 1.00 66.94 92 SER A O 1
ATOM 684 N N . ASP A 1 93 ? -32.592 10.113 43.124 1.00 55.91 93 ASP A N 1
ATOM 685 C CA . ASP A 1 93 ? -33.173 9.932 44.473 1.00 55.91 93 ASP A CA 1
ATOM 686 C C . ASP A 1 93 ? -32.383 9.174 45.557 1.00 55.91 93 ASP A C 1
ATOM 688 O O . ASP A 1 93 ? -32.355 7.924 45.568 1.00 55.91 93 ASP A O 1
#

Secondary structure (DSSP, 8-state):
------PPP--TT----------S---HHHHHHHHHHHHHHHHHHHHHHHHHHHHHHHHHHHHHHHHHHHHHHHTTB-TTT-SBPPPS-S---

Foldseek 3Di:
DDDPPDDDDDDDVDDDPDPDDPPPDDPPVVVVVVVVVVVVVVVVVVVVVVVVVVVVVVVVVVVVLVVVCVVCVVVQAHSPVRHGNDDPPPPDD

Sequence (93 aa):
VATNGKGRVYGLGSIQDIDDEPSETAPASLFTHVAVDGRLTTMEGVVTCLKDDVSGLKEDVIGIKRGIEVLMKMNGVDPVTFEPIQRESDASD